Protein AF-A0A7S2QTX8-F1 (afdb_monomer_lite)

Foldseek 3Di:
DPPPPDPDDQDDPVRVVVVLVVLLVVCLVVPPCSVCVQFVNDDLQLDALVLQLQQCCCVRPVDGPVPDDPVVSVVSVVSSVVSCVSRVHHGHHDDRPVTHGDRPSPPDDPDDDDDPVVVVVLVVLLVVLVVVVVVVQWDWDDDPPDIDTDHDDDPPDPDDDDDDDDDPDSPCVVCVVVD

Sequence (179 aa):
AIQAFVYQKPLSRRARKKLMLEWRSVMRRIGKEVLTGWFFNATLKEIRKENLVQFLTWALFNTTPPRLTRAQAVEICEEVVRIEEALDYEFKPGLNPNCKCMRNSLDPVKTDYRPLLFYLAVWLQNIFSYGVIEQLGYECKLAGPTRYWFRPGAPDSKAQPVVFLHGIGVGISQNLPLL

Structure (mmCIF, N/CA/C/O backbone):
data_AF-A0A7S2QTX8-F1
#
_entry.id   AF-A0A7S2QTX8-F1
#
loop_
_atom_site.group_PDB
_atom_site.id
_atom_site.type_symbol
_atom_site.label_atom_id
_atom_site.label_alt_id
_atom_site.label_comp_id
_atom_site.label_asym_id
_atom_site.label_entity_id
_atom_site.label_seq_id
_atom_site.pdbx_PDB_ins_code
_atom_site.Cartn_x
_atom_site.Cartn_y
_atom_site.Cartn_z
_atom_site.occupancy
_atom_site.B_iso_or_equiv
_atom_site.auth_seq_id
_atom_site.auth_comp_id
_atom_site.auth_asym_id
_atom_site.auth_atom_id
_atom_site.pdbx_PDB_model_num
ATOM 1 N N . ALA A 1 1 ? 18.790 -8.057 -3.884 1.00 37.22 1 ALA A N 1
ATOM 2 C CA . ALA A 1 1 ? 19.010 -6.923 -2.969 1.00 37.22 1 ALA A CA 1
ATOM 3 C C . ALA A 1 1 ? 18.138 -7.142 -1.744 1.00 37.22 1 ALA A C 1
ATOM 5 O O . ALA A 1 1 ? 16.922 -7.164 -1.886 1.00 37.22 1 ALA A O 1
ATOM 6 N N . ILE A 1 2 ? 18.736 -7.391 -0.578 1.00 34.94 2 ILE A N 1
ATOM 7 C CA . ILE A 1 2 ? 17.990 -7.343 0.682 1.00 34.94 2 ILE A CA 1
ATOM 8 C C . ILE A 1 2 ? 17.666 -5.866 0.871 1.00 34.94 2 ILE A C 1
ATOM 10 O O . ILE A 1 2 ? 18.569 -5.053 1.051 1.00 34.94 2 ILE A O 1
ATOM 14 N N . GLN A 1 3 ? 16.400 -5.504 0.688 1.00 39.03 3 GLN A N 1
ATOM 15 C CA . GLN A 1 3 ? 15.930 -4.150 0.929 1.00 39.03 3 GLN A CA 1
ATOM 16 C C . GLN A 1 3 ? 16.203 -3.873 2.409 1.00 39.03 3 GLN A C 1
ATOM 18 O O . GLN A 1 3 ? 15.591 -4.498 3.275 1.00 39.03 3 GLN A O 1
ATOM 23 N N . ALA A 1 4 ? 17.186 -3.022 2.707 1.00 41.78 4 ALA A N 1
ATOM 24 C CA . ALA A 1 4 ? 17.412 -2.582 4.072 1.00 41.78 4 ALA A CA 1
ATOM 25 C C . ALA A 1 4 ? 16.105 -1.934 4.535 1.00 41.78 4 ALA A C 1
ATOM 27 O O . ALA A 1 4 ? 15.661 -0.945 3.947 1.00 41.78 4 ALA A O 1
ATOM 28 N N . PHE A 1 5 ? 15.449 -2.541 5.523 1.00 47.28 5 PHE A N 1
ATOM 29 C CA . PHE A 1 5 ? 14.215 -2.014 6.086 1.00 47.28 5 PHE A CA 1
ATOM 30 C C . PHE A 1 5 ? 14.582 -0.735 6.841 1.00 47.28 5 PHE A C 1
ATOM 32 O O . PHE A 1 5 ? 14.960 -0.761 8.010 1.00 47.28 5 PHE A O 1
ATOM 39 N N . VAL A 1 6 ? 14.561 0.396 6.138 1.00 57.44 6 VAL A N 1
ATOM 40 C CA . VAL A 1 6 ? 14.732 1.703 6.763 1.00 57.44 6 VAL A CA 1
ATOM 41 C C . VAL A 1 6 ? 13.540 1.890 7.687 1.00 57.44 6 VAL A C 1
ATOM 43 O O . VAL A 1 6 ? 12.396 1.933 7.233 1.00 57.44 6 VAL A O 1
ATOM 46 N N . TYR A 1 7 ? 13.809 1.968 8.990 1.00 60.28 7 TYR A N 1
ATOM 47 C CA . TYR A 1 7 ? 12.784 2.248 9.983 1.00 60.28 7 TYR A CA 1
ATOM 48 C C . TYR A 1 7 ? 12.112 3.577 9.629 1.00 60.28 7 TYR A C 1
ATOM 50 O O . TYR A 1 7 ? 12.725 4.645 9.715 1.00 60.28 7 TYR A O 1
ATOM 58 N N . GLN A 1 8 ? 10.858 3.518 9.184 1.00 65.00 8 GLN A N 1
ATOM 59 C CA . GLN A 1 8 ? 10.110 4.723 8.862 1.00 65.00 8 GLN A CA 1
ATOM 60 C C . GLN A 1 8 ? 9.810 5.466 10.162 1.00 65.00 8 GLN A C 1
ATOM 62 O O . GLN A 1 8 ? 9.096 4.972 11.035 1.00 65.00 8 GLN A O 1
ATOM 67 N N . LYS A 1 9 ? 10.369 6.671 10.304 1.00 77.00 9 LYS A N 1
ATOM 68 C CA . LYS A 1 9 ? 10.058 7.542 11.437 1.00 77.00 9 LYS A CA 1
ATOM 69 C C . LYS A 1 9 ? 8.551 7.847 11.422 1.00 77.00 9 LYS A C 1
ATOM 71 O O . LYS A 1 9 ? 8.036 8.213 10.363 1.00 77.00 9 LYS A O 1
ATOM 76 N N . PRO A 1 10 ? 7.843 7.741 12.562 1.00 77.75 10 PRO A N 1
ATOM 77 C CA . PRO A 1 10 ? 6.420 8.046 12.608 1.00 77.75 10 PRO A CA 1
ATOM 78 C C . PRO A 1 10 ? 6.166 9.477 12.126 1.00 77.75 10 PRO A C 1
ATOM 80 O O . PRO A 1 10 ? 6.870 10.417 12.509 1.00 77.75 10 PRO A O 1
ATOM 83 N N . LEU A 1 11 ? 5.151 9.631 11.273 1.00 85.19 11 LEU A N 1
ATOM 84 C CA . LEU A 1 11 ? 4.764 10.919 10.706 1.00 85.19 11 LEU A CA 1
ATOM 85 C C . LEU A 1 11 ? 4.450 11.921 11.820 1.00 85.19 11 LEU A C 1
ATOM 87 O O . LEU A 1 11 ? 3.833 11.569 12.825 1.00 85.19 11 LEU A O 1
ATOM 91 N N . SER A 1 12 ? 4.817 13.190 11.634 1.00 90.81 12 SER A N 1
ATOM 92 C CA . SER A 1 12 ? 4.401 14.255 12.552 1.00 90.81 12 SER A CA 1
ATOM 93 C C . SER A 1 12 ? 2.882 14.458 12.498 1.00 90.81 12 SER A C 1
ATOM 95 O O . SER A 1 12 ? 2.243 14.184 11.481 1.00 90.81 12 SER A O 1
ATOM 97 N N . ARG A 1 13 ? 2.281 15.003 13.564 1.00 89.38 13 ARG A N 1
ATOM 98 C CA . ARG A 1 13 ? 0.830 15.280 13.607 1.00 89.38 13 ARG A CA 1
ATOM 99 C C . ARG A 1 13 ? 0.365 16.158 12.438 1.00 89.38 13 ARG A C 1
ATOM 101 O O . ARG A 1 13 ? -0.683 15.906 11.854 1.00 89.38 13 ARG A O 1
ATOM 108 N N . ARG A 1 14 ? 1.160 17.166 12.057 1.00 91.12 14 ARG A N 1
ATOM 109 C CA . ARG A 1 14 ? 0.860 18.040 10.908 1.00 91.12 14 ARG A CA 1
ATOM 110 C C . ARG A 1 14 ? 0.889 17.268 9.586 1.00 91.12 14 ARG A C 1
ATOM 112 O O . ARG A 1 14 ? 0.006 17.468 8.758 1.00 91.12 14 ARG A O 1
ATOM 119 N N . ALA A 1 15 ? 1.865 16.376 9.408 1.00 92.31 15 ALA A N 1
ATOM 120 C CA . ALA A 1 15 ? 1.957 15.536 8.218 1.00 92.31 15 ALA A CA 1
ATOM 121 C C . ALA A 1 15 ? 0.783 14.548 8.126 1.00 92.31 15 ALA A C 1
ATOM 123 O O . ALA A 1 15 ? 0.189 14.431 7.059 1.00 92.31 15 ALA A O 1
ATOM 124 N N . ARG A 1 16 ? 0.382 13.920 9.242 1.00 93.62 16 ARG A N 1
ATOM 125 C CA . ARG A 1 16 ? -0.801 13.041 9.293 1.00 93.62 16 ARG A CA 1
ATOM 126 C C . ARG A 1 16 ? -2.086 13.781 8.936 1.00 93.62 16 ARG A C 1
ATOM 128 O O . ARG A 1 16 ? -2.838 13.309 8.095 1.00 93.62 16 ARG A O 1
ATOM 135 N N . LYS A 1 17 ? -2.303 14.982 9.485 1.00 92.62 17 LYS A N 1
ATOM 136 C CA . LYS A 1 17 ? -3.466 15.812 9.122 1.00 92.62 17 LYS A CA 1
ATOM 137 C C . LYS A 1 17 ? -3.494 16.162 7.633 1.00 92.62 17 LYS A C 1
ATOM 139 O O . LYS A 1 17 ? -4.559 16.112 7.026 1.00 92.62 17 LYS A O 1
ATOM 144 N N . LYS A 1 18 ? -2.338 16.488 7.040 1.00 94.69 18 LYS A N 1
ATOM 145 C CA . LYS A 1 18 ? -2.237 16.736 5.594 1.00 94.69 18 LYS A CA 1
ATOM 146 C C . LYS A 1 18 ? -2.568 15.472 4.796 1.00 94.69 18 LYS A C 1
ATOM 148 O O . LYS A 1 18 ? -3.380 15.542 3.886 1.00 94.69 18 LYS A O 1
ATOM 153 N N . LEU A 1 19 ? -2.002 14.325 5.174 1.00 94.00 19 LEU A N 1
ATOM 154 C CA . LEU A 1 19 ? -2.277 13.037 4.532 1.00 94.00 19 LEU A CA 1
ATOM 155 C C . LEU A 1 19 ? -3.773 12.699 4.559 1.00 94.00 19 LEU A C 1
ATOM 157 O O . LEU A 1 19 ? -4.336 12.355 3.528 1.00 94.00 19 LEU A O 1
ATOM 161 N N . MET A 1 20 ? -4.425 12.846 5.713 1.00 94.00 20 MET A N 1
ATOM 162 C CA . MET A 1 20 ? -5.856 12.565 5.851 1.00 94.00 20 MET A CA 1
ATOM 163 C C . MET A 1 20 ? -6.728 13.541 5.062 1.00 94.00 20 MET A C 1
ATOM 165 O O . MET A 1 20 ? -7.760 13.150 4.524 1.00 94.00 20 MET A O 1
ATOM 169 N N . LEU A 1 21 ? -6.315 14.806 4.956 1.00 93.75 21 LEU A N 1
ATOM 170 C CA . LEU A 1 21 ? -7.000 15.783 4.115 1.00 93.75 21 LEU A CA 1
ATOM 171 C C . LEU A 1 21 ? -6.957 15.379 2.635 1.00 93.75 21 LEU A C 1
ATOM 173 O O . LEU A 1 21 ? -7.999 15.393 1.980 1.00 93.75 21 LEU A O 1
ATOM 177 N N . GLU A 1 22 ? -5.784 14.984 2.136 1.00 93.81 22 GLU A N 1
ATOM 178 C CA . GLU A 1 22 ? -5.623 14.486 0.765 1.00 93.81 22 GLU A CA 1
ATOM 179 C C . GLU A 1 22 ? -6.398 13.182 0.553 1.00 93.81 22 GLU A C 1
ATOM 181 O O . GLU A 1 22 ? -7.116 13.024 -0.427 1.00 93.81 22 GLU A O 1
ATOM 186 N N . TRP A 1 23 ? -6.333 12.250 1.501 1.00 93.06 23 TRP A N 1
ATOM 187 C CA . TRP A 1 23 ? -7.043 10.981 1.373 1.00 93.06 23 TRP A CA 1
ATOM 188 C C . TRP A 1 23 ? -8.567 11.169 1.324 1.00 93.06 23 TRP A C 1
ATOM 190 O O . TRP A 1 23 ? -9.240 10.558 0.494 1.00 93.06 23 TRP A O 1
ATOM 200 N N . ARG A 1 24 ? -9.119 12.094 2.121 1.00 93.44 24 ARG A N 1
ATOM 201 C CA . ARG A 1 24 ? -10.534 12.486 2.026 1.00 93.44 24 ARG A CA 1
ATOM 202 C C . ARG A 1 24 ? -10.881 13.185 0.715 1.00 93.44 24 ARG A C 1
ATOM 204 O O . ARG A 1 24 ? -11.997 13.023 0.229 1.00 93.44 24 ARG A O 1
ATOM 211 N N . SER A 1 25 ? -9.970 13.969 0.134 1.00 92.69 25 SER A N 1
ATOM 212 C CA . SER A 1 25 ? -10.210 14.584 -1.180 1.00 92.69 25 SER A CA 1
ATOM 213 C C . SER A 1 25 ? -10.379 13.504 -2.256 1.00 92.69 25 SER A C 1
ATOM 215 O O . SER A 1 25 ? -11.293 13.585 -3.077 1.00 92.69 25 SER A O 1
ATOM 217 N N . VAL A 1 26 ? -9.582 12.434 -2.170 1.00 90.88 26 VAL A N 1
ATOM 218 C CA . VAL A 1 26 ? -9.698 11.250 -3.027 1.00 90.88 26 VAL A CA 1
ATOM 219 C C . VAL A 1 26 ? -11.002 10.494 -2.765 1.00 90.88 26 VAL A C 1
ATOM 221 O O . VAL A 1 26 ? -11.685 10.149 -3.728 1.00 90.88 26 VAL A O 1
ATOM 224 N N . MET A 1 27 ? -11.396 10.298 -1.501 1.00 90.31 27 MET A N 1
ATOM 225 C CA . MET A 1 27 ? -12.694 9.692 -1.164 1.00 90.31 27 MET A CA 1
ATOM 226 C C . MET A 1 27 ? -13.873 10.471 -1.737 1.00 90.31 27 MET A C 1
ATOM 228 O O . MET A 1 27 ? -14.778 9.859 -2.278 1.00 90.31 27 MET A O 1
ATOM 232 N N . ARG A 1 28 ? -13.868 11.807 -1.675 1.00 89.81 28 ARG A N 1
ATOM 233 C CA . ARG A 1 28 ? -14.958 12.609 -2.255 1.00 89.81 28 ARG A CA 1
ATOM 234 C C . ARG A 1 28 ? -15.054 12.476 -3.773 1.00 89.81 28 ARG A C 1
ATOM 236 O O . ARG A 1 28 ? -16.136 12.614 -4.327 1.00 89.81 28 ARG A O 1
ATOM 243 N N . ARG A 1 29 ? -13.929 12.226 -4.448 1.00 90.19 29 ARG A N 1
ATOM 244 C CA . ARG A 1 29 ? -13.876 12.104 -5.910 1.00 90.19 29 ARG A CA 1
ATOM 245 C C . ARG A 1 29 ? -14.242 10.706 -6.407 1.00 90.19 29 ARG A C 1
ATOM 247 O O . ARG A 1 29 ? -14.950 10.589 -7.395 1.00 90.19 29 ARG A O 1
ATOM 254 N N . ILE A 1 30 ? -13.706 9.666 -5.769 1.00 88.19 30 ILE A N 1
ATOM 255 C CA . ILE A 1 30 ? -13.879 8.261 -6.188 1.00 88.19 30 ILE A CA 1
ATOM 256 C C . ILE A 1 30 ? -15.071 7.612 -5.465 1.00 88.19 30 ILE A C 1
ATOM 258 O O . ILE A 1 30 ? -15.699 6.691 -5.976 1.00 88.19 30 ILE A O 1
ATOM 262 N N . GLY A 1 31 ? -15.411 8.102 -4.278 1.00 87.94 31 GLY A N 1
ATOM 263 C CA . GLY A 1 31 ? -16.476 7.581 -3.436 1.00 87.94 31 GLY A CA 1
ATOM 264 C C . GLY A 1 31 ? -16.007 6.478 -2.488 1.00 87.94 31 GLY A C 1
ATOM 265 O O . GLY A 1 31 ? -14.826 6.329 -2.155 1.00 87.94 31 GLY A O 1
ATOM 266 N N . LYS A 1 32 ? -16.982 5.681 -2.049 1.00 88.44 32 LYS A N 1
ATOM 267 C CA . LYS A 1 32 ? -16.830 4.633 -1.030 1.00 88.44 32 LYS A CA 1
ATOM 268 C C . LYS A 1 32 ? -15.807 3.548 -1.363 1.00 88.44 32 LYS A C 1
ATOM 270 O O . LYS A 1 32 ? -15.273 2.937 -0.443 1.00 88.44 32 LYS A O 1
ATOM 2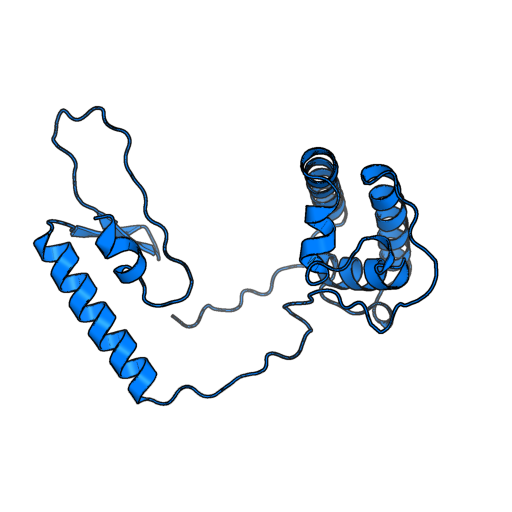75 N N . GLU A 1 33 ? -15.516 3.340 -2.646 1.00 90.75 33 GLU A N 1
ATOM 276 C CA . GLU A 1 33 ? -14.613 2.288 -3.129 1.00 90.75 33 GLU A CA 1
ATOM 277 C C . GLU A 1 33 ? -13.199 2.420 -2.563 1.00 90.75 33 GLU A C 1
ATOM 279 O O . GLU A 1 33 ? -12.557 1.422 -2.236 1.00 90.75 33 GLU A O 1
ATOM 284 N N . VAL A 1 34 ? -12.746 3.660 -2.355 1.00 91.75 34 VAL A N 1
ATOM 285 C CA . VAL A 1 34 ? -11.441 3.949 -1.747 1.00 91.75 34 VAL A CA 1
ATOM 286 C C . VAL A 1 34 ? -11.353 3.354 -0.354 1.00 91.75 34 VAL A C 1
ATOM 288 O O . VAL A 1 34 ? -10.306 2.832 0.009 1.00 91.75 34 VAL A O 1
ATOM 291 N N . LEU A 1 35 ? -12.433 3.444 0.428 1.00 92.75 35 LEU A N 1
ATOM 292 C CA . LEU A 1 35 ? -12.474 2.890 1.771 1.00 92.75 35 LEU A CA 1
ATOM 293 C C . LEU A 1 35 ? -12.698 1.380 1.718 1.00 92.75 35 LEU A C 1
ATOM 295 O O . LEU A 1 35 ? -11.919 0.641 2.308 1.00 92.75 35 LEU A O 1
ATOM 299 N N . THR A 1 36 ? -13.721 0.910 0.998 1.00 93.31 36 THR A N 1
ATOM 300 C CA . THR A 1 36 ? -14.098 -0.513 0.971 1.00 93.31 36 THR A CA 1
ATOM 301 C C . THR A 1 36 ? -12.997 -1.407 0.408 1.00 93.31 36 THR A C 1
ATOM 303 O O . THR A 1 36 ? -12.870 -2.551 0.845 1.00 93.31 36 THR A O 1
ATOM 306 N N . GLY A 1 37 ? -12.140 -0.890 -0.480 1.00 91.94 37 GLY A N 1
ATOM 307 C CA . GLY A 1 37 ? -10.953 -1.599 -0.962 1.00 91.94 37 GLY A CA 1
ATOM 308 C C . GLY A 1 37 ? -10.014 -2.042 0.168 1.00 91.94 37 GLY A C 1
ATOM 309 O O . GLY A 1 37 ? -9.495 -3.155 0.136 1.00 91.94 37 GLY A O 1
ATOM 310 N N . TRP A 1 38 ? -9.884 -1.243 1.234 1.00 94.00 38 TRP A N 1
ATOM 311 C CA . TRP A 1 38 ? -9.100 -1.599 2.428 1.00 94.00 38 TRP A CA 1
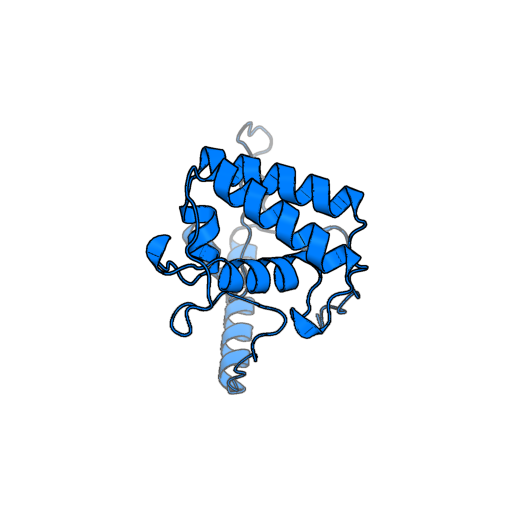ATOM 312 C C . TRP A 1 38 ? -9.797 -2.594 3.362 1.00 94.00 38 TRP A C 1
ATOM 314 O O . TRP A 1 38 ? -9.187 -3.074 4.317 1.00 94.00 38 TRP A O 1
ATOM 324 N N . PHE A 1 39 ? -11.060 -2.919 3.097 1.00 95.38 39 PHE A N 1
ATOM 325 C CA . PHE A 1 39 ? -11.860 -3.887 3.846 1.00 95.38 39 PHE A CA 1
ATOM 326 C C . PHE A 1 39 ? -12.222 -5.100 2.981 1.00 95.38 39 PHE A C 1
ATOM 328 O O . PHE A 1 39 ? -13.298 -5.666 3.130 1.00 95.38 39 PHE A O 1
ATOM 335 N N . PHE A 1 40 ? -11.340 -5.497 2.054 1.00 92.25 40 PHE A N 1
ATOM 336 C CA . PHE A 1 40 ? -11.560 -6.636 1.147 1.00 92.25 40 PHE A CA 1
ATOM 337 C C . PHE A 1 40 ? -12.853 -6.517 0.325 1.00 92.25 40 PHE A C 1
ATOM 339 O O . PHE A 1 40 ? -13.543 -7.506 0.095 1.00 92.25 40 PHE A O 1
ATOM 346 N N . ASN A 1 41 ? -13.179 -5.297 -0.110 1.00 92.25 41 ASN A N 1
ATOM 347 C CA . ASN A 1 41 ? -14.416 -4.969 -0.821 1.00 92.25 41 ASN A CA 1
ATOM 348 C C . ASN A 1 41 ? -15.698 -5.262 -0.022 1.00 92.25 41 ASN A C 1
ATOM 350 O O . ASN A 1 41 ? -16.756 -5.475 -0.613 1.00 92.25 41 ASN A O 1
ATOM 354 N N . ALA A 1 42 ? -15.627 -5.234 1.314 1.00 92.50 42 ALA A N 1
ATOM 355 C CA . ALA A 1 42 ? -16.810 -5.268 2.168 1.00 92.50 42 ALA A CA 1
ATOM 356 C C . ALA A 1 42 ? -17.754 -4.098 1.857 1.00 92.50 42 ALA A C 1
ATOM 358 O O . ALA A 1 42 ? -17.336 -2.999 1.481 1.00 92.50 42 ALA A O 1
ATOM 359 N N . THR A 1 43 ? -19.049 -4.308 2.066 1.00 92.31 43 THR A N 1
ATOM 360 C CA . THR A 1 43 ? -20.047 -3.252 1.886 1.00 92.31 43 THR A CA 1
ATOM 361 C C . THR A 1 43 ? -19.899 -2.205 2.993 1.00 92.31 43 THR A C 1
ATOM 363 O O . THR A 1 43 ? -19.656 -2.549 4.147 1.00 92.31 43 THR A O 1
ATOM 366 N N . LEU A 1 44 ? -20.149 -0.921 2.705 1.00 90.44 44 LEU A N 1
ATOM 367 C CA . LEU A 1 44 ? -20.146 0.145 3.729 1.00 90.44 44 LEU A CA 1
ATOM 368 C C . LEU A 1 44 ? -21.007 -0.170 4.968 1.00 90.44 44 LEU A C 1
ATOM 370 O O . LEU A 1 44 ? -20.688 0.259 6.069 1.00 90.44 44 LEU A O 1
ATOM 374 N N . LYS A 1 45 ? -22.089 -0.939 4.796 1.00 91.62 45 LYS A N 1
ATOM 375 C CA . LYS A 1 45 ? -22.980 -1.382 5.882 1.00 91.62 45 LYS A CA 1
ATOM 376 C C . LYS A 1 45 ? -22.339 -2.396 6.832 1.00 91.62 45 LYS A C 1
ATOM 378 O O . LYS A 1 45 ? -22.783 -2.525 7.971 1.00 91.62 45 LYS A O 1
ATOM 383 N N . GLU A 1 46 ? -21.340 -3.133 6.358 1.00 93.19 46 GLU A N 1
ATOM 384 C CA . GLU A 1 46 ? -20.612 -4.137 7.135 1.00 93.19 46 GLU A CA 1
ATOM 385 C C . GLU A 1 46 ? -19.481 -3.502 7.944 1.00 93.19 46 GLU A C 1
ATOM 387 O O . GLU A 1 46 ? -19.141 -4.003 9.018 1.00 93.19 46 GLU A O 1
ATOM 392 N N . ILE A 1 47 ? -18.935 -2.385 7.461 1.00 94.81 47 ILE A N 1
ATOM 393 C CA . ILE A 1 47 ? -17.938 -1.596 8.177 1.00 94.81 47 ILE A CA 1
ATOM 394 C C . ILE A 1 47 ? -18.633 -0.875 9.338 1.00 94.81 47 ILE A C 1
ATOM 396 O O . ILE A 1 47 ? -19.662 -0.222 9.168 1.00 94.81 47 ILE A O 1
ATOM 400 N N . ARG A 1 48 ? -18.069 -1.000 10.540 1.00 94.62 48 ARG A N 1
ATOM 401 C CA . ARG A 1 48 ? -18.523 -0.285 11.739 1.00 94.62 48 ARG A CA 1
ATOM 402 C C . ARG A 1 48 ? -17.437 0.644 12.278 1.00 94.62 48 ARG A C 1
ATOM 404 O O . ARG A 1 48 ? -16.273 0.528 11.879 1.00 94.62 48 ARG A O 1
ATOM 411 N N . LYS A 1 49 ? -17.804 1.544 13.197 1.00 94.25 49 LYS A N 1
ATOM 412 C CA . LYS A 1 49 ? -16.903 2.572 13.758 1.00 94.25 49 LYS A CA 1
ATOM 413 C C . LYS A 1 49 ? -15.601 1.965 14.293 1.00 94.25 49 LYS A C 1
ATOM 415 O O . LYS A 1 49 ? -14.516 2.440 13.979 1.00 94.25 49 LYS A O 1
ATOM 420 N N . GLU A 1 50 ? -15.674 0.849 15.002 1.00 93.94 50 GLU A N 1
ATOM 421 C CA . GLU A 1 50 ? -14.529 0.187 15.621 1.00 93.94 50 GLU A CA 1
ATOM 422 C C . GLU A 1 50 ? -13.633 -0.505 14.587 1.00 93.94 50 GLU A C 1
ATOM 424 O O . GLU A 1 50 ? -12.413 -0.539 14.756 1.00 93.94 50 GLU A O 1
ATOM 429 N N . ASN A 1 51 ? -14.203 -1.008 13.486 1.00 94.62 51 ASN A N 1
ATOM 430 C CA . ASN A 1 51 ? -13.420 -1.518 12.359 1.00 94.62 51 ASN A CA 1
ATOM 431 C C . ASN A 1 51 ? -12.641 -0.375 11.681 1.00 94.62 51 ASN A C 1
ATOM 433 O O . ASN A 1 51 ? -11.475 -0.555 11.323 1.00 94.62 51 ASN A O 1
ATOM 437 N N . LEU A 1 52 ? -13.249 0.811 11.563 1.00 94.19 52 LEU A N 1
ATOM 438 C CA . LEU A 1 52 ? -12.592 2.005 11.030 1.00 94.19 52 LEU A CA 1
ATOM 439 C C . LEU A 1 52 ? -11.493 2.526 11.968 1.00 94.19 52 LEU A C 1
ATOM 441 O O . LEU A 1 52 ? -10.398 2.846 11.510 1.00 94.19 52 LEU A O 1
ATOM 445 N N . VAL A 1 53 ? -11.731 2.525 13.283 1.00 94.75 53 VAL A N 1
ATOM 446 C CA . VAL A 1 53 ? -10.709 2.850 14.294 1.00 94.75 53 VAL A CA 1
ATOM 447 C C . VAL A 1 53 ? -9.521 1.893 14.193 1.00 94.75 53 VAL A C 1
ATOM 449 O O . VAL A 1 53 ? -8.377 2.347 14.212 1.00 94.75 53 VAL A O 1
ATOM 452 N N . GLN A 1 54 ? -9.751 0.584 14.041 1.00 94.06 54 GLN A N 1
ATOM 453 C CA . GLN A 1 54 ? -8.668 -0.389 13.842 1.00 94.06 54 GLN A CA 1
ATOM 454 C C . GLN A 1 54 ? -7.850 -0.089 12.584 1.00 94.06 54 GLN A C 1
ATOM 456 O O . GLN A 1 54 ? -6.619 -0.087 12.646 1.00 94.06 54 GLN A O 1
ATOM 461 N N . PHE A 1 55 ? -8.528 0.207 11.475 1.00 94.94 55 PHE A N 1
ATOM 462 C CA . PHE A 1 55 ? -7.883 0.568 10.219 1.00 94.94 55 PHE A CA 1
ATOM 463 C C . PHE A 1 55 ? -7.028 1.836 10.360 1.00 94.94 55 PHE A C 1
ATOM 465 O O . PHE A 1 55 ? -5.840 1.806 10.046 1.00 94.94 55 PHE A O 1
ATOM 472 N N . LEU A 1 56 ? -7.582 2.927 10.899 1.00 94.12 56 LEU A N 1
ATOM 473 C CA . LEU A 1 56 ? -6.865 4.197 11.072 1.00 94.12 56 LEU A CA 1
ATOM 474 C C . LEU A 1 56 ? -5.692 4.079 12.047 1.00 94.12 56 LEU A C 1
ATOM 476 O O . LEU A 1 56 ? -4.645 4.694 11.843 1.00 94.12 56 LEU A O 1
ATOM 480 N N . THR A 1 57 ? -5.844 3.260 13.089 1.00 93.69 57 THR A N 1
ATOM 481 C CA . THR A 1 57 ? -4.778 3.011 14.066 1.00 93.69 57 THR A CA 1
ATOM 482 C C . THR A 1 57 ? -3.575 2.352 13.405 1.00 93.69 57 THR A C 1
ATOM 484 O O . THR A 1 57 ? -2.433 2.763 13.627 1.00 93.69 57 THR A O 1
ATOM 487 N N . TRP A 1 58 ? -3.826 1.359 12.556 1.00 92.56 58 TRP A N 1
ATOM 488 C CA . TRP A 1 58 ? -2.778 0.743 11.761 1.00 92.56 58 TRP A CA 1
ATOM 489 C C . TRP A 1 58 ? -2.217 1.722 10.717 1.00 92.56 58 TRP A C 1
ATOM 491 O O . TRP A 1 58 ? -1.006 1.924 10.674 1.00 92.56 58 TRP A O 1
ATOM 501 N N . ALA A 1 59 ? -3.067 2.389 9.937 1.00 91.38 59 ALA A N 1
ATOM 502 C CA . ALA A 1 59 ? -2.636 3.241 8.829 1.00 91.38 59 ALA A CA 1
ATOM 503 C C . ALA A 1 59 ? -1.781 4.444 9.275 1.00 91.38 59 ALA A C 1
ATOM 505 O O . ALA A 1 59 ? -0.844 4.829 8.579 1.00 91.38 59 ALA A O 1
ATOM 506 N N . LEU A 1 60 ? -2.081 5.044 10.434 1.00 91.31 60 LEU A N 1
ATOM 507 C CA . LEU A 1 60 ? -1.398 6.253 10.916 1.00 91.31 60 LEU A CA 1
ATOM 508 C C . LEU A 1 60 ? -0.269 5.982 11.914 1.00 91.31 60 LEU A C 1
ATOM 510 O O . LEU A 1 60 ? 0.681 6.767 11.988 1.00 91.31 60 LEU A O 1
ATOM 514 N N . PHE A 1 61 ? -0.384 4.916 12.707 1.00 90.44 61 PHE A N 1
ATOM 515 C CA . PHE A 1 61 ? 0.518 4.652 13.833 1.00 90.44 61 PHE A CA 1
ATOM 516 C C . PHE A 1 61 ? 1.157 3.264 13.801 1.00 90.44 61 PHE A C 1
ATOM 518 O O . PHE A 1 61 ? 1.956 2.962 14.685 1.00 90.44 61 PHE A O 1
ATOM 525 N N . ASN A 1 62 ? 0.823 2.432 12.811 1.00 89.56 62 ASN A N 1
ATOM 526 C CA . ASN A 1 62 ? 1.320 1.067 12.668 1.00 89.56 62 ASN A CA 1
ATOM 527 C C . ASN A 1 62 ? 1.210 0.246 13.969 1.00 89.56 62 ASN A C 1
ATOM 529 O O . ASN A 1 62 ? 2.140 -0.443 14.383 1.00 89.56 62 ASN A O 1
ATOM 533 N N . THR A 1 63 ? 0.079 0.379 14.667 1.00 89.00 63 THR A N 1
ATOM 534 C CA . THR A 1 63 ? -0.144 -0.236 15.983 1.00 89.00 63 THR A CA 1
ATOM 535 C C . THR A 1 63 ? -1.583 -0.739 16.130 1.00 89.00 63 THR A C 1
ATOM 537 O O . THR A 1 63 ? -2.346 -0.769 15.166 1.00 89.00 63 THR A O 1
ATOM 540 N N . THR A 1 64 ? -1.957 -1.160 17.338 1.00 89.38 64 THR A N 1
ATOM 541 C CA . THR A 1 64 ? -3.308 -1.617 17.691 1.00 89.38 64 THR A CA 1
ATOM 542 C C . THR A 1 64 ? -4.000 -0.627 18.635 1.00 89.38 64 THR A C 1
ATOM 544 O O . THR A 1 64 ? -3.307 0.059 19.392 1.00 89.38 64 THR A O 1
ATOM 547 N N . PRO A 1 65 ? -5.348 -0.549 18.642 1.00 89.44 65 PRO A N 1
ATOM 548 C CA . PRO A 1 65 ? -6.080 0.418 19.468 1.00 89.44 65 PRO A CA 1
ATOM 549 C C . PRO A 1 65 ? -5.698 0.434 20.961 1.00 89.44 65 PRO A C 1
ATOM 551 O O . PRO A 1 65 ? -5.542 1.526 21.503 1.00 89.44 65 PRO A O 1
ATOM 554 N N . PRO A 1 66 ? -5.445 -0.713 21.632 1.00 90.75 66 PRO A N 1
ATOM 555 C CA . PRO A 1 66 ? -5.046 -0.719 23.045 1.00 90.75 66 PRO A CA 1
ATOM 556 C C . PRO A 1 66 ? -3.686 -0.066 23.330 1.00 90.75 66 PRO A C 1
ATOM 558 O O . PRO A 1 66 ? -3.389 0.254 24.475 1.00 90.75 66 PRO A O 1
ATOM 561 N N . ARG A 1 67 ? -2.838 0.108 22.310 1.00 89.62 67 ARG A N 1
ATOM 562 C CA . ARG A 1 67 ? -1.493 0.692 22.436 1.00 89.62 67 ARG A CA 1
ATOM 563 C C . ARG A 1 67 ? -1.460 2.194 22.146 1.00 89.62 67 ARG A C 1
ATOM 565 O O . ARG A 1 67 ? -0.379 2.780 22.110 1.00 89.62 67 ARG A O 1
ATOM 572 N N . LEU A 1 68 ? -2.610 2.815 21.891 1.00 89.31 68 LEU A N 1
ATOM 573 C CA . LEU A 1 68 ? -2.695 4.242 21.608 1.00 89.31 68 LEU A CA 1
ATOM 574 C C . LEU A 1 68 ? -2.615 5.081 22.882 1.00 89.31 68 LEU A C 1
ATOM 576 O O . LEU A 1 68 ? -3.246 4.787 23.894 1.00 89.31 68 LEU A O 1
ATOM 580 N N . THR A 1 69 ? -1.902 6.201 22.798 1.00 92.44 69 THR A N 1
ATOM 581 C CA . THR A 1 69 ? -2.015 7.262 23.804 1.00 92.44 69 THR A CA 1
ATOM 582 C C . THR A 1 69 ? -3.379 7.947 23.707 1.00 92.44 69 THR A C 1
ATOM 584 O O . THR A 1 69 ? -3.991 7.998 22.637 1.00 92.44 69 THR A O 1
ATOM 587 N N . ARG A 1 70 ? -3.835 8.572 24.799 1.00 91.25 70 ARG A N 1
ATOM 588 C CA . ARG A 1 70 ? -5.107 9.318 24.824 1.00 91.25 70 ARG A CA 1
ATOM 589 C C . ARG A 1 70 ? -5.189 10.384 23.724 1.00 91.25 70 ARG A C 1
ATOM 591 O O . ARG A 1 70 ? -6.228 10.530 23.092 1.00 91.25 70 ARG A O 1
ATOM 598 N N . ALA A 1 71 ? -4.089 11.090 23.458 1.00 91.25 71 ALA A N 1
ATOM 599 C CA . ALA A 1 71 ? -4.033 12.106 22.407 1.00 91.25 71 ALA A CA 1
ATOM 600 C C . ALA A 1 71 ? -4.205 11.512 20.997 1.00 91.25 71 ALA A C 1
ATOM 602 O O . ALA A 1 71 ? -4.878 12.107 20.160 1.00 91.25 71 ALA A O 1
ATOM 603 N N . GLN A 1 72 ? -3.626 10.335 20.738 1.00 92.12 72 GLN A N 1
ATOM 604 C CA . GLN A 1 72 ? -3.780 9.643 19.456 1.00 92.12 72 GLN A CA 1
ATOM 605 C C . GLN A 1 72 ? -5.180 9.047 19.297 1.00 92.12 72 GLN A C 1
ATOM 607 O O . GLN A 1 72 ? -5.732 9.102 18.205 1.00 92.12 72 GLN A O 1
ATOM 612 N N . ALA A 1 73 ? -5.771 8.518 20.371 1.00 92.31 73 ALA A N 1
ATOM 613 C CA . ALA A 1 73 ? -7.142 8.016 20.342 1.00 92.31 73 ALA A CA 1
ATOM 614 C C . ALA A 1 73 ? -8.135 9.130 19.966 1.00 92.31 73 ALA A C 1
ATOM 616 O O . ALA A 1 73 ? -8.969 8.930 19.090 1.00 92.31 73 ALA A O 1
ATOM 617 N N . VAL A 1 74 ? -7.982 10.327 20.549 1.00 93.25 74 VAL A N 1
ATOM 618 C CA . VAL A 1 74 ? -8.780 11.508 20.172 1.00 93.25 74 VAL A CA 1
ATOM 619 C C . VAL A 1 74 ? -8.552 11.889 18.707 1.00 93.25 74 VAL A C 1
ATOM 621 O O . VAL A 1 74 ? -9.520 12.129 17.995 1.00 93.25 74 VAL A O 1
ATOM 624 N N . GLU A 1 75 ? -7.298 11.891 18.234 1.00 93.56 75 GLU A N 1
ATOM 625 C CA . GLU A 1 75 ? -6.980 12.164 16.823 1.00 93.56 75 GLU A CA 1
ATOM 626 C C . GLU A 1 75 ? -7.704 11.188 15.885 1.00 93.56 75 GLU A C 1
ATOM 628 O O . GLU A 1 75 ? -8.277 11.618 14.893 1.00 93.56 75 GLU A O 1
ATOM 633 N N . ILE A 1 76 ? -7.751 9.895 16.210 1.00 94.19 76 ILE A N 1
ATOM 634 C CA . ILE A 1 76 ? -8.472 8.912 15.392 1.00 94.19 76 ILE A CA 1
ATOM 635 C C . ILE A 1 76 ? -9.982 9.134 15.438 1.00 94.19 76 ILE A C 1
ATOM 637 O O . ILE A 1 76 ? -10.620 9.068 14.391 1.00 94.19 76 ILE A O 1
ATOM 641 N N . CYS A 1 77 ? -10.557 9.427 16.605 1.00 93.56 77 CYS A N 1
ATOM 642 C CA . CYS A 1 77 ? -11.984 9.732 16.708 1.00 93.56 77 CYS A CA 1
ATOM 643 C C . CYS A 1 77 ? -12.369 10.960 15.866 1.00 93.56 77 CYS A C 1
ATOM 645 O O . CYS A 1 77 ? -13.374 10.917 15.162 1.00 93.56 77 CYS A O 1
ATOM 647 N N . GLU A 1 78 ? -11.553 12.022 15.878 1.00 93.88 78 GLU A N 1
ATOM 648 C CA . GLU A 1 78 ? -11.745 13.185 14.996 1.00 93.88 78 GLU A CA 1
ATOM 649 C C . GLU A 1 78 ? -11.711 12.785 13.513 1.00 93.88 78 GLU A C 1
ATOM 651 O O . GLU A 1 78 ? -12.489 13.294 12.709 1.00 93.88 78 GLU A O 1
ATOM 656 N N . GLU A 1 79 ? -10.805 11.884 13.129 1.00 94.06 79 GLU A N 1
ATOM 657 C CA . GLU A 1 79 ? -10.685 11.436 11.741 1.00 94.06 79 GLU A CA 1
ATOM 658 C C . GLU A 1 79 ? -11.838 10.522 11.304 1.00 94.06 79 GLU A C 1
ATOM 660 O O . GLU A 1 79 ? -12.245 10.606 10.148 1.00 94.06 79 GLU A O 1
ATOM 665 N N . VAL A 1 80 ? -12.410 9.714 12.204 1.00 94.25 80 VAL A N 1
ATOM 666 C CA . VAL A 1 80 ? -13.624 8.921 11.929 1.00 94.25 80 VAL A CA 1
ATOM 667 C C . VAL A 1 80 ? -14.780 9.835 11.532 1.00 94.25 80 VAL A C 1
ATOM 669 O O . VAL A 1 80 ? -15.354 9.639 10.465 1.00 94.25 80 VAL A O 1
ATOM 672 N N . VAL A 1 81 ? -15.054 10.876 12.325 1.00 94.31 81 VAL A N 1
ATOM 673 C CA . VAL A 1 81 ? -16.139 11.836 12.043 1.00 94.31 81 VAL A CA 1
ATOM 674 C C . VAL A 1 81 ? -15.936 12.503 10.682 1.00 94.31 81 VAL A C 1
ATOM 676 O O . VAL A 1 81 ? -16.846 12.566 9.864 1.00 94.31 81 VAL A O 1
ATOM 679 N N . ARG A 1 82 ? -14.706 12.924 10.374 1.00 93.75 82 ARG A N 1
ATOM 680 C CA . ARG A 1 82 ? -14.403 13.556 9.081 1.00 93.75 82 ARG A CA 1
ATOM 681 C C . ARG A 1 82 ? -14.512 12.601 7.889 1.00 93.75 82 ARG A C 1
ATOM 683 O O . ARG A 1 82 ? -14.643 13.061 6.757 1.00 93.75 82 ARG A O 1
ATOM 690 N N . ILE A 1 83 ? -14.368 11.293 8.100 1.00 93.44 83 ILE A N 1
ATOM 691 C CA . ILE A 1 83 ? -14.597 10.283 7.056 1.00 93.44 83 ILE A CA 1
ATOM 692 C C . ILE A 1 83 ? -16.098 10.073 6.852 1.00 93.44 83 ILE A C 1
ATOM 694 O O . ILE A 1 83 ? -16.522 9.981 5.704 1.00 93.44 83 ILE A O 1
ATOM 698 N N . GLU A 1 84 ? -16.890 10.056 7.927 1.00 93.50 84 GLU A N 1
ATOM 699 C CA . GLU A 1 84 ? -18.359 10.019 7.848 1.00 93.50 84 GLU A CA 1
ATOM 700 C C . GLU A 1 84 ? -18.894 11.219 7.055 1.00 93.50 84 GLU A C 1
ATOM 702 O O . GLU A 1 84 ? -19.655 11.036 6.108 1.00 93.50 84 GLU A O 1
ATOM 707 N N . GLU A 1 85 ? -18.393 12.425 7.345 1.00 92.38 85 GLU A N 1
ATOM 708 C CA . GLU A 1 85 ? -18.697 13.649 6.587 1.00 92.38 85 GLU A CA 1
ATOM 709 C C . GLU A 1 85 ? -18.272 13.559 5.112 1.00 92.38 85 GLU A C 1
ATOM 711 O O . GLU A 1 85 ? -18.969 14.040 4.224 1.00 92.38 85 GLU A O 1
ATOM 716 N N . ALA A 1 86 ? -17.111 12.961 4.822 1.00 90.94 86 ALA A N 1
ATOM 717 C CA . ALA A 1 86 ? -16.607 12.854 3.453 1.00 90.94 86 ALA A CA 1
ATOM 718 C C . ALA A 1 86 ? -17.371 11.827 2.602 1.00 90.94 86 ALA A C 1
ATOM 720 O O . ALA A 1 86 ? -17.352 11.938 1.376 1.00 90.94 86 ALA A O 1
ATOM 721 N N . LEU A 1 87 ? -17.991 10.831 3.239 1.00 90.19 87 LEU A N 1
ATOM 722 C CA . LEU A 1 87 ? -18.767 9.775 2.587 1.00 90.19 87 LEU A CA 1
ATOM 723 C C . LEU A 1 87 ? -20.278 10.019 2.631 1.00 90.19 87 LEU A C 1
ATOM 725 O O . LEU A 1 87 ? -21.006 9.230 2.031 1.00 90.19 87 LEU A O 1
ATOM 729 N N . ASP A 1 88 ? -20.724 11.061 3.339 1.00 91.50 88 ASP A N 1
ATOM 730 C CA . ASP A 1 88 ? -22.134 11.308 3.662 1.00 91.50 88 ASP A CA 1
ATOM 731 C C . ASP A 1 88 ? -22.812 10.042 4.228 1.00 91.50 88 ASP A C 1
ATOM 733 O O . ASP A 1 88 ? -23.890 9.615 3.812 1.00 91.50 88 ASP A O 1
ATOM 737 N N . TYR A 1 89 ? -22.099 9.352 5.128 1.00 92.31 89 TYR A N 1
ATOM 738 C CA . TYR A 1 89 ? -22.507 8.052 5.655 1.00 92.31 89 TYR A CA 1
ATOM 739 C C . TYR A 1 89 ? -22.075 7.873 7.108 1.00 92.31 89 TYR A C 1
ATOM 741 O O . TYR A 1 89 ? -20.885 7.914 7.418 1.00 92.31 89 TYR A O 1
ATOM 749 N N . GLU A 1 90 ? -23.038 7.591 7.986 1.00 93.50 90 GLU A N 1
ATOM 750 C CA . GLU A 1 90 ? -22.778 7.299 9.394 1.00 93.50 90 GLU A CA 1
ATOM 751 C C . GLU A 1 90 ? -22.561 5.794 9.622 1.00 93.50 90 GLU A C 1
ATOM 753 O O . GLU A 1 90 ? -23.411 4.954 9.299 1.00 93.50 90 GLU A O 1
ATOM 758 N N . PHE A 1 91 ? -21.424 5.432 10.219 1.00 93.44 91 PHE A N 1
ATOM 759 C CA . PHE A 1 91 ? -21.125 4.043 10.550 1.00 93.44 91 PHE A CA 1
ATOM 760 C C . PHE A 1 91 ? -21.848 3.619 11.830 1.00 93.44 91 PHE A C 1
ATOM 762 O O . PHE A 1 91 ? -21.896 4.337 12.831 1.00 93.44 91 PHE A O 1
ATOM 769 N N . LYS A 1 92 ? -22.356 2.383 11.845 1.00 93.56 92 LYS A N 1
ATOM 770 C CA . LYS A 1 92 ? -22.949 1.815 13.062 1.00 93.56 92 LYS A CA 1
ATOM 771 C C . LYS A 1 92 ? -21.887 1.664 14.162 1.00 93.56 92 LYS A C 1
ATOM 773 O O . LYS A 1 92 ? -20.743 1.322 13.843 1.00 93.56 92 LYS A O 1
ATOM 778 N N . PRO A 1 93 ? -22.252 1.868 15.440 1.00 92.94 93 PRO A N 1
ATOM 779 C CA . PRO A 1 93 ? -21.362 1.576 16.557 1.00 92.94 93 PRO A CA 1
ATOM 780 C C . PRO A 1 93 ? -21.149 0.061 16.716 1.00 92.94 93 PRO A C 1
ATOM 782 O O . PRO A 1 93 ? -21.971 -0.755 16.285 1.00 92.94 93 PRO A O 1
ATOM 785 N N . GLY A 1 94 ? -20.059 -0.314 17.376 1.00 92.25 94 GLY A N 1
ATOM 786 C CA . GLY A 1 94 ? -19.673 -1.685 17.684 1.00 92.25 94 GLY A CA 1
ATOM 787 C C . GLY A 1 94 ? -18.671 -2.285 16.697 1.00 92.25 94 GLY A C 1
ATOM 788 O O . GLY A 1 94 ? -18.461 -1.811 15.589 1.00 92.25 94 GLY A O 1
ATOM 789 N N . LEU A 1 95 ? -18.071 -3.414 17.064 1.00 92.12 95 LEU A N 1
ATOM 790 C CA . LEU A 1 95 ? -17.188 -4.163 16.170 1.00 92.12 95 LEU A CA 1
ATOM 791 C C . LEU A 1 95 ? -17.998 -5.151 15.325 1.00 92.12 95 LEU A C 1
ATOM 793 O O . LEU A 1 95 ? -18.822 -5.889 15.864 1.00 92.12 95 LEU A O 1
ATOM 797 N N . ASN A 1 96 ? -17.764 -5.200 14.014 1.00 93.50 96 ASN A N 1
ATOM 798 C CA . ASN A 1 96 ? -18.215 -6.322 13.195 1.00 93.50 96 ASN A CA 1
ATOM 799 C C . ASN A 1 96 ? -17.080 -7.358 13.085 1.00 93.50 96 ASN A C 1
ATOM 801 O O . ASN A 1 96 ? -16.079 -7.062 12.427 1.00 93.50 96 ASN A O 1
ATOM 805 N N . PRO A 1 97 ? -17.201 -8.557 13.691 1.00 91.25 97 PRO A N 1
ATOM 806 C CA . PRO A 1 97 ? -16.155 -9.583 13.636 1.00 91.25 97 PRO A CA 1
ATOM 807 C C . PRO A 1 97 ? -15.975 -10.193 12.237 1.00 91.25 97 PRO A C 1
ATOM 809 O O . PRO A 1 97 ? -14.899 -10.703 11.926 1.00 91.25 97 PRO A O 1
ATOM 812 N N . ASN A 1 98 ? -16.999 -10.108 11.382 1.00 91.88 98 ASN A N 1
ATOM 813 C CA . ASN A 1 98 ? -16.960 -10.641 10.019 1.00 91.88 98 ASN A CA 1
ATOM 814 C C . ASN A 1 98 ? -16.301 -9.672 9.025 1.00 91.88 98 ASN A C 1
ATOM 816 O O . ASN A 1 98 ? -15.928 -10.081 7.931 1.00 91.88 98 ASN A O 1
ATOM 820 N N . CYS A 1 99 ? -16.120 -8.403 9.404 1.00 92.19 99 CYS A N 1
ATOM 821 C CA . CYS A 1 99 ? -15.476 -7.390 8.575 1.00 92.19 99 CYS A CA 1
ATOM 822 C C . CYS A 1 99 ? -14.038 -7.160 9.054 1.00 92.19 99 CYS A C 1
ATOM 824 O O . CYS A 1 99 ? -13.811 -6.673 10.163 1.00 92.19 99 CYS A O 1
ATOM 826 N N . LYS A 1 100 ? -13.046 -7.478 8.218 1.00 90.94 100 LYS A N 1
ATOM 827 C CA . LYS A 1 100 ? -11.623 -7.257 8.522 1.00 90.94 100 LYS A CA 1
ATOM 828 C C . LYS A 1 100 ? -11.076 -6.118 7.670 1.00 90.94 100 LYS A C 1
ATOM 830 O O . LYS A 1 100 ? -11.453 -5.982 6.513 1.00 90.94 100 LYS A O 1
ATOM 835 N N . CYS A 1 101 ? -10.185 -5.314 8.242 1.00 92.62 101 CYS A N 1
ATOM 836 C CA . CYS A 1 101 ? -9.377 -4.369 7.476 1.00 92.62 101 CYS A CA 1
ATOM 837 C C . CYS A 1 101 ? -8.031 -5.001 7.124 1.00 92.62 101 CYS A C 1
ATOM 839 O O . CYS A 1 101 ? -7.504 -5.810 7.889 1.00 92.62 101 CYS A O 1
ATOM 841 N N . MET A 1 102 ? -7.479 -4.616 5.979 1.00 91.69 102 MET A N 1
ATOM 842 C CA . MET A 1 102 ? -6.110 -4.940 5.600 1.00 91.69 102 MET A CA 1
ATOM 843 C C . MET A 1 102 ? -5.145 -4.203 6.528 1.00 91.69 102 MET A C 1
ATOM 845 O O . MET A 1 102 ? -5.226 -2.980 6.650 1.00 91.69 102 MET A O 1
ATOM 849 N N . ARG A 1 103 ? -4.225 -4.927 7.171 1.00 90.12 103 ARG A N 1
ATOM 850 C CA . ARG A 1 103 ? -3.159 -4.346 7.995 1.00 90.12 103 ARG A CA 1
ATOM 851 C C . ARG A 1 103 ? -1.826 -4.973 7.626 1.00 90.12 103 ARG A C 1
ATOM 853 O O . ARG A 1 103 ? -1.268 -5.764 8.378 1.00 90.12 103 ARG A O 1
ATOM 860 N N . ASN A 1 104 ? -1.294 -4.589 6.470 1.00 84.44 104 ASN A N 1
ATOM 861 C CA . ASN A 1 104 ? -0.152 -5.252 5.819 1.00 84.44 104 ASN A CA 1
ATOM 862 C C . ASN A 1 104 ? 1.102 -5.426 6.698 1.00 84.44 104 ASN A C 1
ATOM 864 O O . ASN A 1 104 ? 1.928 -6.285 6.418 1.00 84.44 104 ASN A O 1
ATOM 868 N N . SER A 1 105 ? 1.264 -4.605 7.736 1.00 83.75 105 SER A N 1
ATOM 869 C CA . SER A 1 105 ? 2.417 -4.650 8.646 1.00 83.75 105 SER A CA 1
ATOM 870 C C . SER A 1 105 ? 2.165 -5.417 9.949 1.00 83.75 105 SER A C 1
ATOM 872 O O . SER A 1 105 ? 3.121 -5.718 10.658 1.00 83.75 105 SER A O 1
ATOM 874 N N . LEU A 1 106 ? 0.903 -5.686 10.297 1.00 84.69 106 LEU A N 1
ATOM 875 C CA . LEU A 1 106 ? 0.510 -6.360 11.543 1.00 84.69 106 LEU A CA 1
ATOM 876 C C . LEU A 1 106 ? -0.117 -7.730 11.295 1.00 84.69 106 LEU A C 1
ATOM 878 O O . LEU A 1 106 ? -0.022 -8.609 12.150 1.00 84.69 106 LEU A O 1
ATOM 882 N N . ASP A 1 107 ? -0.793 -7.900 10.161 1.00 86.88 107 ASP A N 1
ATOM 883 C CA . ASP A 1 107 ? -1.396 -9.170 9.800 1.00 86.88 107 ASP A CA 1
ATOM 884 C C . ASP A 1 107 ? -0.289 -10.205 9.542 1.00 86.88 107 ASP A C 1
ATOM 886 O O . ASP A 1 107 ? 0.732 -9.886 8.923 1.00 86.88 107 ASP A O 1
ATOM 890 N N . PRO A 1 108 ? -0.458 -11.446 10.029 1.00 83.19 108 PRO A N 1
ATOM 891 C CA . PRO A 1 108 ? 0.564 -12.467 9.895 1.00 83.19 108 PRO A CA 1
ATOM 892 C C . PRO A 1 108 ? 0.806 -12.756 8.416 1.00 83.19 108 PRO A C 1
ATOM 894 O O . PRO A 1 108 ? -0.108 -13.145 7.682 1.00 83.19 108 PRO A O 1
ATOM 897 N N . VAL A 1 109 ? 2.056 -12.601 7.989 1.00 80.50 109 VAL A N 1
ATOM 898 C CA . VAL A 1 109 ? 2.470 -13.012 6.652 1.00 80.50 109 VAL A CA 1
ATOM 899 C C . VAL A 1 109 ? 2.480 -14.534 6.640 1.00 80.50 109 VAL A C 1
ATOM 901 O O . VAL A 1 109 ? 3.338 -15.163 7.255 1.00 80.50 109 VAL A O 1
ATOM 904 N N . LYS A 1 110 ? 1.509 -15.137 5.952 1.00 78.88 110 LYS A N 1
ATOM 905 C CA . LYS A 1 110 ? 1.560 -16.566 5.644 1.00 78.88 110 LYS A CA 1
ATOM 906 C C . LYS A 1 110 ? 2.685 -16.777 4.637 1.00 78.88 110 LYS A C 1
ATOM 908 O O . LYS A 1 110 ? 2.542 -16.446 3.463 1.00 78.88 110 LYS A O 1
ATOM 913 N N . THR A 1 111 ? 3.834 -17.230 5.121 1.00 77.81 111 THR A N 1
ATOM 914 C CA . THR A 1 111 ? 4.986 -17.535 4.277 1.00 77.81 111 THR A CA 1
ATOM 915 C C . THR A 1 111 ? 4.897 -18.979 3.819 1.00 77.81 111 THR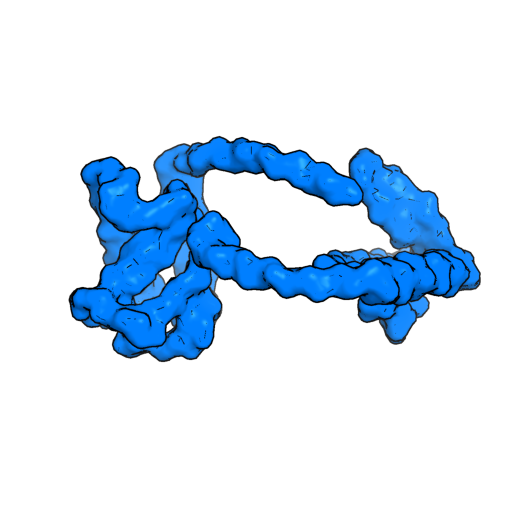 A C 1
ATOM 917 O O . THR A 1 111 ? 5.116 -19.889 4.615 1.00 77.81 111 THR A O 1
ATOM 920 N N . ASP A 1 112 ? 4.620 -19.181 2.537 1.00 81.31 112 ASP A N 1
ATOM 921 C CA . ASP A 1 112 ? 4.788 -20.486 1.908 1.00 81.31 112 ASP A CA 1
ATOM 922 C C . ASP A 1 112 ? 6.203 -20.597 1.338 1.00 81.31 112 ASP A C 1
ATOM 924 O O . ASP A 1 112 ? 6.729 -19.660 0.724 1.00 81.31 112 ASP A O 1
ATOM 928 N N . TYR A 1 113 ? 6.830 -21.753 1.537 1.00 87.06 113 TYR A N 1
ATOM 929 C CA . TYR A 1 113 ? 8.144 -22.030 0.974 1.00 87.06 113 TYR A CA 1
ATOM 930 C C . TYR A 1 113 ? 8.017 -22.279 -0.525 1.00 87.06 113 TYR A C 1
ATOM 932 O O . TYR A 1 113 ? 7.245 -23.127 -0.971 1.00 87.06 113 TYR A O 1
ATOM 940 N N . ARG A 1 114 ? 8.816 -21.564 -1.317 1.00 88.69 114 ARG A N 1
ATOM 941 C CA . ARG A 1 114 ? 8.967 -21.859 -2.742 1.00 88.69 114 ARG A CA 1
ATOM 942 C C . ARG A 1 114 ? 10.174 -22.784 -2.917 1.00 88.69 114 ARG A C 1
ATOM 944 O O . ARG A 1 114 ? 11.238 -22.467 -2.384 1.00 88.69 114 ARG A O 1
ATOM 951 N N . PRO A 1 115 ? 10.041 -23.918 -3.625 1.00 94.12 115 PRO A N 1
ATOM 952 C CA . PRO A 1 115 ? 11.160 -24.831 -3.829 1.00 94.12 115 PRO A CA 1
ATOM 953 C C . PRO A 1 115 ? 12.277 -24.144 -4.622 1.00 94.12 115 PRO A C 1
ATOM 955 O O . PRO A 1 115 ? 12.015 -23.239 -5.414 1.00 94.12 115 PRO A O 1
ATOM 958 N N . LEU A 1 116 ? 13.520 -24.607 -4.470 1.00 93.69 116 LEU A N 1
ATOM 959 C CA . LEU A 1 116 ? 14.678 -24.046 -5.182 1.00 93.69 116 LEU A CA 1
ATOM 960 C C . LEU A 1 116 ? 14.456 -23.980 -6.702 1.00 93.69 116 LEU A C 1
ATOM 962 O O . LEU A 1 116 ? 14.827 -22.998 -7.342 1.00 93.69 116 LEU A O 1
ATOM 966 N N . LEU A 1 117 ? 13.777 -24.986 -7.261 1.00 94.75 117 LEU A N 1
ATOM 967 C CA . LEU A 1 117 ? 13.438 -25.047 -8.681 1.00 94.75 117 LEU A CA 1
ATOM 968 C C . LEU A 1 117 ? 12.616 -23.838 -9.153 1.00 94.75 117 LEU A C 1
ATOM 970 O O . LEU A 1 117 ? 12.820 -23.371 -10.268 1.00 94.75 117 LEU A O 1
ATOM 974 N N . PHE A 1 118 ? 11.734 -23.290 -8.309 1.00 91.75 118 PHE A N 1
ATOM 975 C CA . PHE A 1 118 ? 10.979 -22.078 -8.638 1.00 91.75 118 PHE A CA 1
ATOM 976 C C . PHE A 1 118 ? 11.922 -20.893 -8.874 1.00 91.75 118 PHE A C 1
ATOM 978 O O . PHE A 1 118 ? 11.791 -20.175 -9.862 1.00 91.75 118 PHE A O 1
ATOM 985 N N . TYR A 1 119 ? 12.902 -20.703 -7.989 1.00 90.88 119 TYR A N 1
ATOM 986 C CA . TYR A 1 119 ? 13.879 -19.623 -8.122 1.00 90.88 119 TYR A CA 1
ATOM 987 C C . TYR A 1 119 ? 14.819 -19.843 -9.307 1.00 90.88 119 TYR A C 1
ATOM 989 O O . TYR A 1 119 ? 15.141 -18.881 -10.001 1.00 90.88 119 TYR A O 1
ATOM 997 N N . LEU A 1 120 ? 15.205 -21.093 -9.578 1.00 94.19 120 LEU A N 1
ATOM 998 C CA . LEU A 1 120 ? 15.983 -21.439 -10.765 1.00 94.19 120 LEU A CA 1
ATOM 999 C C . LEU A 1 120 ? 15.211 -21.110 -12.050 1.00 94.19 120 LEU A C 1
ATOM 1001 O O . LEU A 1 120 ? 15.769 -20.491 -12.950 1.00 94.19 120 LEU A O 1
ATOM 1005 N N . ALA A 1 121 ? 13.920 -21.448 -12.112 1.00 92.94 121 ALA A N 1
ATOM 1006 C CA . ALA A 1 121 ? 13.063 -21.120 -13.248 1.00 92.94 121 ALA A CA 1
ATOM 1007 C C . ALA A 1 121 ? 12.938 -19.601 -13.454 1.00 92.94 121 ALA A C 1
ATOM 1009 O O . ALA A 1 121 ? 13.099 -19.120 -14.573 1.00 92.94 121 ALA A O 1
ATOM 1010 N N . VAL A 1 122 ? 12.727 -18.826 -12.381 1.00 91.00 122 VAL A N 1
ATOM 1011 C CA . VAL A 1 122 ? 12.701 -17.352 -12.453 1.00 91.00 122 VAL A CA 1
ATOM 1012 C C . VAL A 1 122 ? 14.051 -16.787 -12.911 1.00 91.00 122 VAL A C 1
ATOM 1014 O O . VAL A 1 122 ? 14.090 -15.843 -13.698 1.00 91.00 122 VAL A O 1
ATOM 1017 N N . TRP A 1 123 ? 15.165 -17.351 -12.444 1.00 91.12 123 TRP A N 1
ATOM 1018 C CA . TRP A 1 123 ? 16.503 -16.928 -12.854 1.00 91.12 123 TRP A CA 1
ATOM 1019 C C . TRP A 1 123 ? 16.768 -17.200 -14.341 1.00 91.12 123 TRP A C 1
ATOM 1021 O O . TRP A 1 123 ? 17.182 -16.284 -15.051 1.00 91.12 123 TRP A O 1
ATOM 1031 N N . LEU A 1 124 ? 16.452 -18.405 -14.830 1.00 93.75 124 LEU A N 1
ATOM 1032 C CA . LEU A 1 124 ? 16.555 -18.757 -16.252 1.00 93.75 124 LEU A CA 1
ATOM 1033 C C . LEU A 1 124 ? 15.666 -17.859 -17.121 1.00 93.75 124 LEU A C 1
ATOM 1035 O O . LEU A 1 124 ? 16.127 -17.327 -18.129 1.00 93.75 124 LEU A O 1
ATOM 1039 N N . GLN A 1 125 ? 14.424 -17.620 -16.692 1.00 92.50 125 GLN A N 1
ATOM 1040 C CA . GLN A 1 125 ? 13.497 -16.722 -17.380 1.00 92.50 125 GLN A CA 1
ATOM 1041 C C . GLN A 1 125 ? 14.038 -15.289 -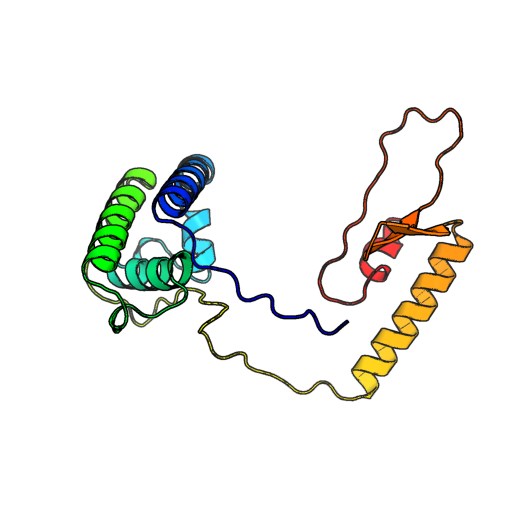17.471 1.00 92.50 125 GLN A C 1
ATOM 1043 O O . GLN A 1 125 ? 13.891 -14.634 -18.504 1.00 92.50 125 GLN A O 1
ATOM 1048 N N . ASN A 1 126 ? 14.684 -14.789 -16.413 1.00 90.31 126 ASN A N 1
ATOM 1049 C CA . ASN A 1 126 ? 15.305 -13.466 -16.430 1.00 90.31 126 ASN A CA 1
ATOM 1050 C C . ASN A 1 126 ? 16.477 -13.401 -17.417 1.00 90.31 126 ASN A C 1
ATOM 1052 O O . ASN A 1 126 ? 16.560 -12.434 -18.165 1.00 90.31 126 ASN A O 1
ATOM 1056 N N . ILE A 1 127 ? 17.342 -14.423 -17.464 1.00 91.56 127 ILE A N 1
ATOM 1057 C CA . ILE A 1 127 ? 18.443 -14.492 -18.444 1.00 91.56 127 ILE A CA 1
ATOM 1058 C C . ILE A 1 127 ? 17.896 -14.470 -19.866 1.00 91.56 127 ILE A C 1
ATOM 1060 O O . ILE A 1 127 ? 18.349 -13.668 -20.680 1.00 91.56 127 ILE A O 1
ATOM 1064 N N . PHE A 1 128 ? 16.893 -15.305 -20.145 1.00 92.88 128 PHE A N 1
ATOM 1065 C CA . PHE A 1 128 ? 16.235 -15.328 -21.445 1.00 92.88 128 PHE A CA 1
ATOM 1066 C C . PHE A 1 128 ? 15.676 -13.947 -21.810 1.00 92.88 128 PHE A C 1
ATOM 1068 O O . PHE A 1 128 ? 15.948 -13.431 -22.890 1.00 92.88 128 PHE A O 1
ATOM 1075 N N . SER A 1 129 ? 14.971 -13.304 -20.877 1.00 91.19 129 SER A N 1
ATOM 1076 C CA . SER A 1 129 ? 14.382 -11.978 -21.095 1.00 91.19 129 SER A CA 1
ATOM 1077 C C . SER A 1 129 ? 15.431 -10.898 -21.357 1.00 91.19 129 SER A C 1
ATOM 1079 O O . SER A 1 129 ? 15.212 -10.047 -22.213 1.00 91.19 129 SER A O 1
ATOM 1081 N N . TYR A 1 130 ? 16.566 -10.932 -20.650 1.00 90.81 130 TYR A N 1
ATOM 1082 C CA . TYR A 1 130 ? 17.673 -10.004 -20.889 1.00 90.81 130 TYR A CA 1
ATOM 1083 C C . TYR A 1 130 ? 18.309 -10.221 -22.266 1.00 90.81 130 TYR A C 1
ATOM 1085 O O . TYR A 1 130 ? 18.548 -9.251 -22.976 1.00 90.81 130 TYR A O 1
ATOM 1093 N N . GLY A 1 131 ? 18.489 -11.475 -22.690 1.00 92.12 131 GLY A N 1
ATOM 1094 C CA . GLY A 1 131 ? 18.981 -11.775 -24.035 1.00 92.12 131 GLY A CA 1
ATOM 1095 C C . GLY A 1 131 ? 18.042 -11.268 -25.135 1.00 92.12 131 GLY A C 1
ATOM 1096 O O . GLY A 1 131 ? 18.501 -10.691 -26.117 1.00 92.12 131 GLY A O 1
ATOM 1097 N N . VAL A 1 132 ? 16.724 -11.417 -24.957 1.00 92.69 132 VAL A N 1
ATOM 1098 C CA . VAL A 1 132 ? 15.730 -10.924 -25.928 1.00 92.69 132 VAL A CA 1
ATOM 1099 C C . VAL A 1 132 ? 15.777 -9.401 -26.050 1.00 92.69 132 VAL A C 1
ATOM 1101 O O . VAL A 1 132 ? 15.838 -8.882 -27.160 1.00 92.69 132 VAL A O 1
ATOM 1104 N N . ILE A 1 133 ? 15.783 -8.660 -24.938 1.00 92.69 133 ILE A N 1
ATOM 1105 C CA . ILE A 1 133 ? 15.800 -7.190 -25.013 1.00 92.69 133 ILE A CA 1
ATOM 1106 C C . ILE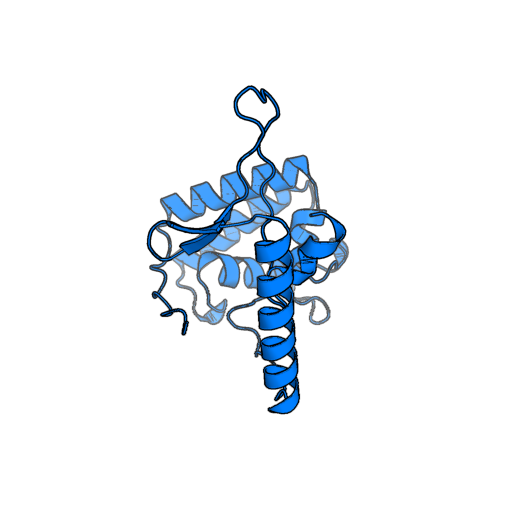 A 1 133 ? 17.136 -6.641 -25.531 1.00 92.69 133 ILE A C 1
ATOM 1108 O O . ILE A 1 133 ? 17.128 -5.642 -26.246 1.00 92.69 133 ILE A O 1
ATOM 1112 N N . GLU A 1 134 ? 18.265 -7.299 -25.249 1.00 91.81 134 GLU A N 1
ATOM 1113 C CA . GLU A 1 134 ? 19.553 -6.955 -25.869 1.00 91.81 134 GLU A CA 1
ATOM 1114 C C . GLU A 1 134 ? 19.491 -7.131 -27.392 1.00 91.81 134 GLU A C 1
ATOM 1116 O O . GLU A 1 134 ? 19.887 -6.231 -28.132 1.00 91.81 134 GLU A O 1
ATOM 1121 N N . GLN A 1 135 ? 18.906 -8.234 -27.876 1.00 91.88 135 GLN A N 1
ATOM 1122 C CA . GLN A 1 135 ? 18.686 -8.457 -29.312 1.00 91.88 135 GLN A CA 1
ATOM 1123 C C . GLN A 1 135 ? 17.721 -7.437 -29.937 1.00 91.88 135 GLN A C 1
ATOM 1125 O O . GLN A 1 135 ? 17.875 -7.085 -31.105 1.00 91.88 135 GLN A O 1
ATOM 1130 N N . LEU A 1 136 ? 16.759 -6.916 -29.168 1.00 91.56 136 LEU A N 1
ATOM 1131 C CA . LEU A 1 136 ? 15.865 -5.832 -29.593 1.00 91.56 136 LEU A CA 1
ATOM 1132 C C . LEU A 1 136 ? 16.531 -4.440 -29.562 1.00 91.56 136 LEU A C 1
ATOM 1134 O O . LEU A 1 136 ? 15.882 -3.447 -29.900 1.00 91.56 136 LEU A O 1
ATOM 1138 N N . GLY A 1 137 ? 17.809 -4.345 -29.183 1.00 91.94 137 GLY A N 1
ATOM 1139 C CA . GLY A 1 137 ? 18.582 -3.101 -29.178 1.00 91.94 137 GLY A CA 1
ATOM 1140 C C . GLY A 1 137 ? 18.419 -2.261 -27.910 1.00 91.94 137 GLY A C 1
ATOM 1141 O O . GLY A 1 137 ? 18.628 -1.048 -27.952 1.00 91.94 137 GLY A O 1
ATOM 1142 N N . TYR A 1 138 ? 18.016 -2.872 -26.793 1.00 93.62 138 TYR A N 1
ATOM 1143 C CA . TYR A 1 138 ? 18.033 -2.210 -25.491 1.00 93.62 138 TYR A CA 1
ATOM 1144 C C . TYR A 1 138 ? 19.423 -2.290 -24.858 1.00 93.62 138 TYR A C 1
ATOM 1146 O O . TYR A 1 138 ? 20.036 -3.349 -24.774 1.00 93.62 138 TYR A O 1
ATOM 1154 N N . GLU A 1 139 ? 19.876 -1.167 -24.316 1.00 92.62 139 GLU A N 1
ATOM 1155 C CA . GLU A 1 139 ? 21.110 -1.044 -23.551 1.00 92.62 139 GLU A CA 1
ATOM 1156 C C . GLU A 1 139 ? 20.805 -1.006 -22.051 1.00 92.62 139 GLU A C 1
ATOM 1158 O O . GLU A 1 139 ? 19.934 -0.257 -21.592 1.00 92.62 139 GLU A O 1
ATOM 1163 N N . CYS A 1 140 ? 21.560 -1.770 -21.263 1.00 91.38 140 CYS A N 1
ATOM 1164 C CA . CYS A 1 140 ? 21.487 -1.706 -19.808 1.00 91.38 140 CYS A CA 1
ATOM 1165 C C . CYS A 1 140 ? 22.211 -0.454 -19.290 1.00 91.38 140 CYS A C 1
ATOM 1167 O O . CYS A 1 140 ? 23.416 -0.289 -19.482 1.00 91.38 140 CYS A O 1
ATOM 1169 N N . LYS A 1 141 ? 21.493 0.402 -18.560 1.00 92.50 141 LYS A N 1
ATOM 1170 C CA . LYS A 1 141 ? 22.012 1.630 -17.946 1.00 92.50 141 LYS A CA 1
ATOM 1171 C C . LYS A 1 141 ? 21.765 1.648 -16.439 1.00 92.50 141 LYS A C 1
ATOM 1173 O O . LYS A 1 141 ? 20.913 0.937 -15.902 1.00 92.50 141 LYS A O 1
ATOM 1178 N N . LEU A 1 142 ? 22.546 2.472 -15.745 1.00 92.56 142 LEU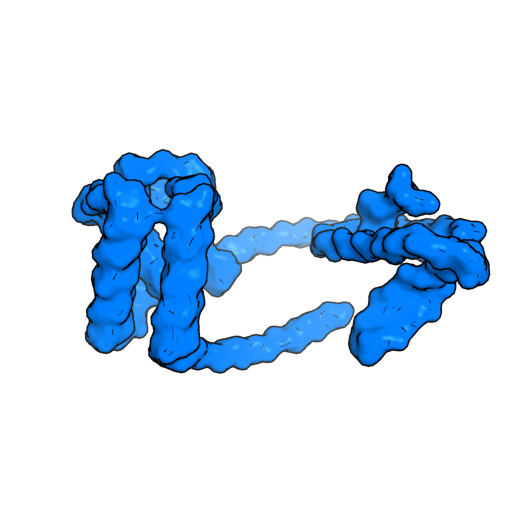 A N 1
ATOM 1179 C CA . LEU A 1 142 ? 22.458 2.679 -14.302 1.00 92.56 142 LEU A CA 1
ATOM 1180 C C . LEU A 1 142 ? 22.128 4.143 -14.008 1.00 92.56 142 LEU A C 1
ATOM 1182 O O . LEU A 1 142 ? 22.777 5.051 -14.521 1.00 92.56 142 LEU A O 1
ATOM 1186 N N . ALA A 1 143 ? 21.123 4.361 -13.166 1.00 88.44 143 ALA A N 1
ATOM 1187 C CA . ALA A 1 143 ? 20.774 5.653 -12.590 1.00 88.44 143 ALA A CA 1
ATOM 1188 C C . ALA A 1 143 ? 20.787 5.510 -11.062 1.00 88.44 143 ALA A C 1
ATOM 1190 O O . ALA A 1 143 ? 19.813 5.067 -10.446 1.00 88.44 143 ALA A O 1
ATOM 1191 N N . GLY A 1 144 ? 21.932 5.825 -10.449 1.00 88.19 144 GLY A N 1
ATOM 1192 C CA . GLY A 1 144 ? 22.167 5.569 -9.026 1.00 88.19 144 GLY A CA 1
ATOM 1193 C C . GLY A 1 144 ? 22.057 4.068 -8.703 1.00 88.19 144 GLY A C 1
ATOM 1194 O O . GLY A 1 144 ? 22.717 3.268 -9.366 1.00 88.19 144 GLY A O 1
ATOM 1195 N N . PRO A 1 145 ? 21.231 3.650 -7.722 1.00 85.88 145 PRO A N 1
ATOM 1196 C CA . PRO A 1 145 ? 21.035 2.234 -7.397 1.00 85.88 145 PRO A CA 1
ATOM 1197 C C . PRO A 1 145 ? 20.109 1.498 -8.381 1.00 85.88 145 PRO A C 1
ATOM 1199 O O . PRO A 1 145 ? 19.924 0.286 -8.259 1.00 85.88 145 PRO A O 1
ATOM 1202 N N . THR A 1 146 ? 19.495 2.208 -9.332 1.00 84.81 146 THR A N 1
ATOM 1203 C CA . THR A 1 146 ? 18.473 1.652 -10.222 1.00 84.81 146 THR A CA 1
ATOM 1204 C C . THR A 1 146 ? 19.090 1.245 -11.552 1.00 84.81 146 THR A C 1
ATOM 1206 O O . THR A 1 146 ? 19.645 2.072 -12.275 1.00 84.81 146 THR A O 1
ATOM 1209 N N . ARG A 1 147 ? 18.955 -0.036 -11.898 1.00 88.88 147 ARG A N 1
ATOM 1210 C CA . ARG A 1 147 ? 19.275 -0.563 -13.227 1.00 88.88 147 ARG A CA 1
ATOM 1211 C C . ARG A 1 147 ? 18.035 -0.497 -14.110 1.00 88.88 147 ARG A C 1
ATOM 1213 O O . ARG A 1 147 ? 16.965 -0.915 -13.676 1.00 88.88 147 ARG A O 1
ATOM 1220 N N . TYR A 1 148 ? 18.186 -0.007 -15.333 1.00 91.12 148 TYR A N 1
ATOM 1221 C CA . TYR A 1 148 ? 17.104 0.081 -16.310 1.00 91.12 148 TYR A CA 1
ATOM 1222 C C . TYR A 1 148 ? 17.609 -0.251 -17.714 1.00 91.12 148 TYR A C 1
ATOM 1224 O O . TYR A 1 148 ? 18.811 -0.241 -17.969 1.00 91.12 148 TYR A O 1
ATOM 1232 N N . TRP A 1 149 ? 16.678 -0.551 -18.613 1.00 92.06 149 TRP A N 1
ATOM 1233 C CA . TRP A 1 149 ? 16.963 -0.872 -20.007 1.00 92.06 149 TRP A CA 1
ATOM 1234 C C . TRP A 1 149 ? 16.406 0.221 -20.900 1.00 92.06 149 TRP A C 1
ATOM 1236 O O . TRP A 1 149 ? 15.269 0.656 -20.719 1.00 92.06 149 TRP A O 1
ATOM 1246 N N . PHE A 1 150 ? 17.222 0.685 -21.837 1.00 92.62 150 PHE A N 1
ATOM 1247 C CA . PHE A 1 150 ? 16.912 1.831 -22.674 1.00 92.62 150 PHE A CA 1
ATOM 1248 C C . PHE A 1 150 ? 17.212 1.519 -24.132 1.00 92.62 150 PHE A C 1
ATOM 1250 O O . PHE A 1 150 ? 18.332 1.150 -24.464 1.00 92.62 150 PHE A O 1
ATOM 1257 N N . ARG A 1 151 ? 16.230 1.737 -25.002 1.00 91.62 151 ARG A N 1
ATOM 1258 C CA . ARG A 1 151 ? 16.406 1.704 -26.450 1.00 91.62 151 ARG A CA 1
ATOM 1259 C C . ARG A 1 151 ? 16.215 3.123 -26.988 1.00 91.62 151 ARG A C 1
ATOM 1261 O O . ARG A 1 151 ? 15.155 3.702 -26.737 1.00 91.62 151 ARG A O 1
ATOM 1268 N N . PRO A 1 152 ? 17.205 3.708 -27.683 1.00 89.06 152 PRO A N 1
ATOM 1269 C CA . PRO A 1 152 ? 17.044 5.031 -28.269 1.00 89.06 152 PRO A CA 1
ATOM 1270 C C . PRO A 1 152 ? 15.961 5.012 -29.354 1.00 89.06 152 PRO A C 1
ATOM 1272 O O . PRO A 1 152 ? 15.852 4.063 -30.131 1.00 89.06 152 PRO A O 1
ATOM 1275 N N . GLY A 1 153 ? 15.158 6.076 -29.405 1.00 85.88 153 GLY A N 1
ATOM 1276 C CA . GLY A 1 153 ? 14.282 6.340 -30.546 1.00 85.88 153 GLY A CA 1
ATOM 1277 C C . GLY A 1 153 ? 15.079 6.821 -31.761 1.00 85.88 153 GLY A C 1
ATOM 1278 O O . GLY A 1 153 ? 16.275 7.097 -31.661 1.00 85.88 153 GLY A O 1
ATOM 1279 N N . ALA A 1 154 ? 14.412 6.957 -32.911 1.00 85.19 154 ALA A N 1
ATOM 1280 C CA . ALA A 1 154 ? 15.030 7.593 -34.074 1.00 85.19 154 ALA A CA 1
ATOM 1281 C C . ALA A 1 154 ? 15.500 9.024 -33.713 1.00 85.19 154 ALA A C 1
ATOM 1283 O O . ALA A 1 154 ? 14.773 9.703 -32.982 1.00 85.19 154 ALA A O 1
ATOM 1284 N N . PRO A 1 155 ? 16.663 9.493 -34.213 1.00 81.00 155 PRO A N 1
ATOM 1285 C CA . PRO A 1 155 ? 17.262 10.777 -33.821 1.00 81.00 155 PRO A CA 1
ATOM 1286 C C . PRO A 1 155 ? 16.318 11.984 -33.925 1.00 81.00 155 PRO A C 1
ATOM 1288 O O . PRO A 1 155 ? 16.347 12.859 -33.066 1.00 81.00 155 PRO A O 1
ATOM 1291 N N . ASP A 1 156 ? 15.432 11.979 -34.923 1.00 86.12 156 ASP A N 1
ATOM 1292 C CA . ASP A 1 156 ? 14.480 13.066 -35.194 1.00 86.12 156 ASP A CA 1
ATOM 1293 C C . ASP A 1 156 ? 13.060 12.774 -34.682 1.00 86.12 156 ASP A C 1
ATOM 1295 O O . ASP A 1 156 ? 12.098 13.480 -35.005 1.00 86.12 156 ASP A O 1
ATOM 1299 N N . SER A 1 157 ? 12.895 11.707 -33.896 1.00 84.06 157 SER A N 1
ATOM 1300 C CA . SER A 1 157 ? 11.593 11.331 -33.361 1.00 84.06 157 SER A CA 1
ATOM 1301 C C . SER A 1 157 ? 11.114 12.359 -32.342 1.00 84.06 157 SER A C 1
ATOM 1303 O O . SER A 1 157 ? 11.739 12.590 -31.310 1.00 84.06 157 SER A O 1
ATOM 1305 N N . LYS A 1 158 ? 9.936 12.927 -32.606 1.00 87.56 158 LYS A N 1
ATOM 1306 C CA . LYS A 1 158 ? 9.195 13.768 -31.653 1.00 87.56 158 LYS A CA 1
ATOM 1307 C C . LYS A 1 158 ? 8.205 12.961 -30.805 1.00 87.56 158 LYS A C 1
ATOM 1309 O O . LYS A 1 158 ? 7.408 13.550 -30.077 1.00 87.56 158 LYS A O 1
ATOM 1314 N N . ALA A 1 159 ? 8.206 11.632 -30.934 1.00 86.38 159 ALA A N 1
ATOM 1315 C CA . ALA A 1 159 ? 7.315 10.768 -30.171 1.00 86.38 159 ALA A CA 1
ATOM 1316 C C . ALA A 1 159 ? 7.653 10.823 -28.675 1.00 86.38 159 ALA A C 1
ATOM 1318 O O . ALA A 1 159 ? 8.814 10.956 -28.285 1.00 86.38 159 ALA A O 1
ATOM 1319 N N . GLN A 1 160 ? 6.631 10.707 -27.829 1.00 89.06 160 GLN A N 1
ATOM 1320 C CA . GLN A 1 160 ? 6.834 10.668 -26.385 1.00 89.06 160 GLN A CA 1
ATOM 1321 C C . GLN A 1 160 ? 7.481 9.337 -25.967 1.00 89.06 160 GLN A C 1
ATOM 1323 O O . GLN A 1 160 ? 7.112 8.289 -26.502 1.00 89.06 160 GLN A O 1
ATOM 1328 N N . PRO A 1 161 ? 8.432 9.351 -25.015 1.00 89.44 161 PRO A N 1
ATOM 1329 C CA . PRO A 1 161 ? 9.057 8.129 -24.529 1.00 89.44 161 PRO A CA 1
ATOM 1330 C C . PRO A 1 161 ? 8.035 7.252 -23.801 1.00 89.44 161 PRO A C 1
ATOM 1332 O O . PRO A 1 161 ? 7.245 7.739 -22.991 1.00 89.44 161 PRO A O 1
ATOM 1335 N N . VAL A 1 162 ? 8.091 5.945 -24.053 1.00 89.88 162 VAL A N 1
ATOM 1336 C CA . VAL A 1 162 ? 7.286 4.949 -23.338 1.00 89.88 162 VAL A CA 1
ATOM 1337 C C . VAL A 1 162 ? 8.124 4.356 -22.211 1.00 89.88 162 VAL A C 1
ATOM 1339 O O . VAL A 1 162 ? 9.251 3.912 -22.432 1.00 89.88 162 VAL A O 1
ATOM 1342 N N . VAL A 1 163 ? 7.576 4.353 -20.995 1.00 90.50 163 VAL A N 1
ATOM 1343 C CA . VAL A 1 163 ? 8.241 3.816 -19.801 1.00 90.50 163 VAL A CA 1
ATOM 1344 C C . VAL A 1 163 ? 7.464 2.613 -19.289 1.00 90.50 163 VAL A C 1
ATOM 1346 O O . VAL A 1 163 ? 6.296 2.730 -18.924 1.00 90.50 163 VAL A O 1
ATOM 1349 N N . PHE A 1 164 ? 8.139 1.468 -19.213 1.00 89.69 164 PHE A N 1
ATOM 1350 C CA . PHE A 1 164 ? 7.588 0.243 -18.647 1.00 89.69 164 PHE A CA 1
ATOM 1351 C C . PHE A 1 164 ? 8.099 0.044 -17.220 1.00 89.69 164 PHE A C 1
ATOM 1353 O O . PHE A 1 164 ? 9.306 0.010 -16.978 1.00 89.69 164 PHE A O 1
ATOM 1360 N N . LEU A 1 165 ? 7.176 -0.114 -16.273 1.00 88.75 165 LEU A N 1
ATOM 1361 C CA . LEU A 1 165 ? 7.471 -0.408 -14.872 1.00 88.75 165 LEU A CA 1
ATOM 1362 C C . LEU A 1 165 ? 6.895 -1.783 -14.546 1.00 88.75 165 LEU A C 1
ATOM 1364 O O . LEU A 1 165 ? 5.691 -1.990 -14.667 1.00 88.75 165 LEU A O 1
ATOM 1368 N N . HIS A 1 166 ? 7.743 -2.725 -14.142 1.00 85.00 166 HIS A N 1
ATOM 1369 C CA . HIS A 1 166 ? 7.277 -4.039 -13.710 1.00 85.00 166 HIS A CA 1
ATOM 1370 C C . HIS A 1 166 ? 7.035 -4.058 -12.196 1.00 85.00 166 HIS A C 1
ATOM 1372 O O . HIS A 1 166 ? 7.705 -3.367 -11.424 1.00 85.00 166 HIS A O 1
ATOM 1378 N N . GLY A 1 167 ? 6.077 -4.876 -11.767 1.00 80.19 167 GLY A N 1
ATOM 1379 C CA . GLY A 1 167 ? 5.818 -5.114 -10.351 1.00 80.19 167 GLY A CA 1
ATOM 1380 C C . GLY A 1 167 ? 6.787 -6.128 -9.738 1.00 80.19 167 GLY A C 1
ATOM 1381 O O . GLY A 1 167 ? 7.797 -6.523 -10.329 1.00 80.19 167 GLY A O 1
ATOM 1382 N N . ILE A 1 168 ? 6.443 -6.600 -8.541 1.00 75.94 168 ILE A N 1
ATOM 1383 C CA . ILE A 1 168 ? 7.098 -7.755 -7.918 1.00 75.94 168 ILE A CA 1
ATOM 1384 C C . ILE A 1 168 ? 6.725 -9.005 -8.732 1.00 75.94 168 ILE A C 1
ATOM 1386 O O . ILE A 1 168 ? 5.544 -9.309 -8.883 1.00 75.94 168 ILE A O 1
ATOM 1390 N N . GLY A 1 169 ? 7.713 -9.728 -9.271 1.00 76.25 169 GLY A N 1
ATOM 1391 C CA . GLY A 1 169 ? 7.459 -10.906 -10.105 1.00 76.25 169 GLY A CA 1
ATOM 1392 C C . GLY A 1 169 ? 8.614 -11.264 -11.041 1.00 76.25 169 GLY A C 1
ATOM 1393 O O . GLY A 1 169 ? 9.779 -11.184 -10.661 1.00 76.25 169 GLY A O 1
ATOM 1394 N N . VAL A 1 170 ? 8.277 -11.654 -12.274 1.00 82.00 170 VAL A N 1
ATOM 1395 C CA . VAL A 1 170 ? 9.196 -12.167 -13.314 1.00 82.00 170 VAL A CA 1
ATOM 1396 C C . VAL A 1 170 ? 9.917 -11.065 -14.118 1.00 82.00 170 VAL A C 1
ATOM 1398 O O . VAL A 1 170 ? 10.329 -11.274 -15.259 1.00 82.00 170 VAL A O 1
ATOM 1401 N N . GLY A 1 171 ? 10.064 -9.874 -13.534 1.00 82.12 171 GLY A N 1
ATOM 1402 C CA . GLY A 1 171 ? 10.835 -8.773 -14.114 1.00 82.12 171 GLY A CA 1
ATOM 1403 C C . GLY A 1 171 ? 10.316 -8.294 -15.475 1.00 82.12 171 GLY A C 1
ATOM 1404 O O . GLY A 1 171 ? 9.112 -8.171 -15.694 1.00 82.12 171 GLY A O 1
ATOM 1405 N N . ILE A 1 172 ? 11.246 -8.032 -16.396 1.00 83.69 172 ILE A N 1
ATOM 1406 C CA . ILE A 1 172 ? 10.984 -7.452 -17.727 1.00 83.69 172 ILE A CA 1
ATOM 1407 C C . ILE A 1 172 ? 10.106 -8.352 -18.597 1.00 83.69 172 ILE A C 1
ATOM 1409 O O . ILE A 1 172 ? 9.396 -7.845 -19.462 1.00 83.69 172 ILE A O 1
ATOM 1413 N N . SER A 1 173 ? 10.079 -9.661 -18.328 1.00 85.38 173 SER A N 1
ATOM 1414 C CA . SER A 1 173 ? 9.253 -10.598 -19.094 1.00 85.38 173 SER A CA 1
ATOM 1415 C C . SER A 1 173 ? 7.763 -10.247 -19.102 1.00 85.38 173 SER A C 1
ATOM 1417 O O . SER A 1 173 ? 7.080 -10.560 -20.070 1.00 85.38 173 SER A O 1
ATOM 1419 N N . GLN A 1 174 ? 7.272 -9.528 -18.082 1.00 85.00 174 GLN A N 1
ATOM 1420 C CA . GLN A 1 174 ? 5.892 -9.027 -18.032 1.00 85.00 174 GLN A CA 1
ATOM 1421 C C . GLN A 1 174 ? 5.565 -8.064 -19.179 1.00 85.00 174 GLN A C 1
ATOM 1423 O O . GLN A 1 174 ? 4.417 -7.983 -19.600 1.00 85.00 174 GLN A O 1
ATOM 1428 N N . ASN A 1 175 ? 6.573 -7.346 -19.674 1.00 85.69 175 ASN A N 1
ATOM 1429 C CA . ASN A 1 175 ? 6.418 -6.321 -20.698 1.00 85.69 175 ASN A CA 1
ATOM 1430 C C . ASN A 1 175 ? 6.875 -6.792 -22.083 1.00 85.69 175 ASN A C 1
ATOM 1432 O O . ASN A 1 175 ? 6.608 -6.090 -23.047 1.00 85.69 175 ASN A O 1
ATOM 1436 N N . LEU A 1 176 ? 7.524 -7.960 -22.208 1.00 84.38 176 LEU A N 1
ATOM 1437 C CA . LEU A 1 176 ? 8.027 -8.471 -23.494 1.00 84.38 176 LEU A CA 1
ATOM 1438 C C . LEU A 1 176 ? 6.981 -8.487 -24.624 1.00 84.38 176 LEU A C 1
ATOM 1440 O O . LEU A 1 176 ? 7.350 -8.111 -25.727 1.00 84.38 176 LEU A O 1
ATOM 1444 N N . PRO A 1 177 ? 5.697 -8.844 -24.403 1.00 84.50 177 PRO A N 1
ATOM 1445 C CA . PRO A 1 177 ? 4.693 -8.793 -25.472 1.00 84.50 177 PRO A CA 1
ATOM 1446 C C . PRO A 1 177 ? 4.381 -7.384 -26.005 1.00 84.50 177 PRO A C 1
ATOM 1448 O O . PRO A 1 177 ? 3.663 -7.259 -26.992 1.00 84.50 177 PRO A O 1
ATOM 1451 N N . LEU A 1 178 ? 4.844 -6.335 -25.321 1.00 82.69 178 LEU A N 1
ATOM 1452 C CA . LEU A 1 178 ? 4.598 -4.928 -25.646 1.00 82.69 178 LEU A CA 1
ATOM 1453 C C . LEU A 1 178 ? 5.852 -4.207 -26.180 1.00 82.69 178 LEU A C 1
ATOM 1455 O O . LEU A 1 178 ? 5.755 -3.018 -26.492 1.00 82.69 178 LEU A O 1
ATOM 1459 N N . LEU A 1 179 ? 7.009 -4.885 -26.226 1.00 80.25 179 LEU A N 1
ATOM 1460 C CA . LEU A 1 179 ? 8.310 -4.360 -26.677 1.00 80.25 179 LEU A CA 1
ATOM 1461 C C . LEU A 1 179 ? 8.606 -4.781 -28.120 1.00 80.25 179 LEU A C 1
ATOM 1463 O O . LEU A 1 179 ? 9.200 -3.951 -28.847 1.00 80.25 179 LEU A O 1
#

Radius of gyration: 22.62 Å; chains: 1; bounding box: 45×43×60 Å

Secondary structure (DSSP, 8-state):
--------PPPPHHHHHHHHHHHHHHHHHH-THHHHGGGTT--TTT-BHHHHHHHHHHHHHSS-GGG--HHHHHHHHHHHHHHHHHHT-PPBSS--TT-----TTTS----PPPPHHHHHHHHHHHHHHHHHHHHTTPEEEEETTEEEEE-PPPTT--PPPP-----SSSGGGGTGGG-

pLDDT: mean 88.24, std 9.94, range [34.94, 95.38]

Organism: NCBI:txid552664